Protein AF-A0A679HYJ2-F1 (afdb_monomer_lite)

Secondary structure (DSSP, 8-state):
---HHHHHHHHTTSSPPPSSS-THHHHHHHHHHHHHHTT-EETTTTEEPTT-EEEPS--SSEEEEEE-S-EEPPSB-TTSPBPPSSB--EE-TT--EEEEHHHHHHHHHHHHT-TTS-HHHHHHHHHHHHH---TTSEEEEPTTS--EEEEEE-TTS-EEEEEEEPTT-EEEEE---TT--

Radius of gyration: 17.76 Å; chains: 1; bounding box: 41×45×59 Å

pLDDT: mean 83.52, std 12.19, range [38.84, 96.94]

Sequence (181 aa):
MQNNVVNTLIDVGLLDFPADQTEQESLAEAYRDVLDAQGLLRSPDNAIELGRCVVLPSSAEELSLLLVTPSPVDEYDEELRRKTSPVMFERRPNGDICLPQRWLLTQIEHLADNPLAPEEVQACARMVSLTAVIPGGGIIVPHTTDTIALSLSNDDGTETVLEALPGGLTFTLEFLGKDAD

Foldseek 3Di:
DPPQQLVVCVVLPQDDDDPDPVPPVVSVVSVLVQCVLQVQADPPPRDGDALAWHWGDADLFKTKTFHAHWHWDDLADPVRDGDDAVAEFDADPQQWGFDAAVSVLVNLVSQLPGPSHPPSSNVSSVVCNVDDDDPPGGDTHDNPQDWDWDWDQDPVRDIGITITRHTNDMDMDGHDPPPPD

Structure (mmCIF, N/CA/C/O backbone):
data_AF-A0A679HYJ2-F1
#
_entry.id   AF-A0A679HYJ2-F1
#
loop_
_atom_site.group_PDB
_atom_site.id
_atom_site.type_symbol
_atom_site.label_atom_id
_atom_site.label_alt_id
_atom_site.label_comp_id
_atom_site.label_asym_id
_atom_site.label_entity_id
_atom_site.label_seq_id
_atom_site.pdbx_PDB_ins_code
_atom_site.Cartn_x
_atom_site.Cartn_y
_atom_site.Cartn_z
_atom_site.occupancy
_atom_site.B_iso_or_equiv
_atom_site.auth_seq_id
_atom_site.auth_comp_id
_atom_site.auth_asym_id
_atom_site.auth_atom_id
_atom_site.pdbx_PDB_model_num
ATOM 1 N N . MET A 1 1 ? -5.719 -15.826 7.352 1.00 38.84 1 MET A N 1
ATOM 2 C CA . MET A 1 1 ? -5.555 -15.428 5.939 1.00 38.84 1 MET A CA 1
ATOM 3 C C . MET A 1 1 ? -4.404 -14.425 5.858 1.00 38.84 1 MET A C 1
ATOM 5 O O . MET A 1 1 ? -4.628 -13.243 5.677 1.00 38.84 1 MET A O 1
ATOM 9 N N . GLN A 1 2 ? -3.175 -14.888 6.123 1.00 41.09 2 GLN A N 1
ATOM 10 C CA . GLN A 1 2 ? -2.027 -14.031 6.478 1.00 41.09 2 GLN A CA 1
ATOM 11 C C . GLN A 1 2 ? -0.824 -14.227 5.531 1.00 41.09 2 GLN A C 1
ATOM 13 O O . GLN A 1 2 ? 0.281 -13.817 5.849 1.00 41.09 2 GLN A O 1
ATOM 18 N N . ASN A 1 3 ? -1.048 -14.841 4.361 1.00 52.09 3 ASN A N 1
ATOM 19 C CA . ASN A 1 3 ? 0.012 -15.320 3.464 1.00 52.09 3 ASN A CA 1
ATOM 20 C C . ASN A 1 3 ? 0.065 -14.628 2.090 1.00 52.09 3 ASN A C 1
ATOM 22 O O . ASN A 1 3 ? 0.766 -15.120 1.222 1.00 52.09 3 ASN A O 1
ATOM 26 N N . ASN A 1 4 ? -0.647 -13.522 1.839 1.00 75.62 4 ASN A N 1
ATOM 27 C CA . ASN A 1 4 ? -0.670 -12.973 0.474 1.00 75.62 4 ASN A CA 1
ATOM 28 C C . ASN A 1 4 ? 0.579 -12.138 0.122 1.00 75.62 4 ASN A C 1
ATOM 30 O O . ASN A 1 4 ? 1.107 -12.273 -0.974 1.00 75.62 4 ASN A O 1
ATOM 34 N N . VAL A 1 5 ? 1.111 -11.331 1.052 1.00 86.94 5 VAL A N 1
ATOM 35 C CA . VAL A 1 5 ? 2.274 -10.462 0.762 1.00 86.94 5 VAL A CA 1
ATOM 36 C C . VAL A 1 5 ? 3.528 -11.278 0.462 1.00 86.94 5 VAL A C 1
ATOM 38 O O . VAL A 1 5 ? 4.090 -11.160 -0.619 1.00 86.94 5 VAL A O 1
ATOM 41 N N . VAL A 1 6 ? 3.947 -12.128 1.405 1.00 87.81 6 VAL A N 1
ATOM 42 C CA . VAL A 1 6 ? 5.167 -12.938 1.267 1.00 87.81 6 VAL A CA 1
ATOM 43 C C . VAL A 1 6 ? 5.074 -13.857 0.050 1.00 87.81 6 VAL A C 1
ATOM 45 O O . VAL A 1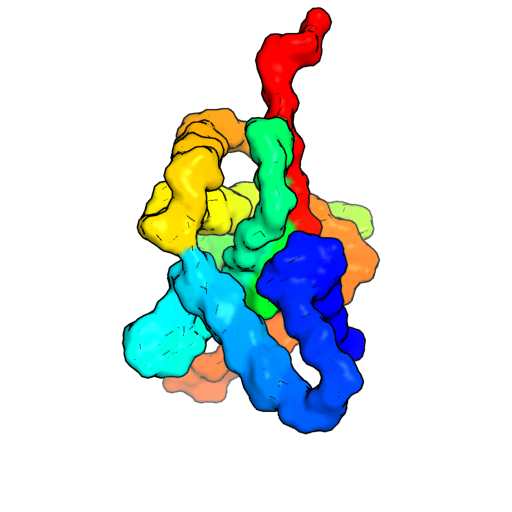 6 ? 6.016 -13.907 -0.730 1.00 87.81 6 VAL A O 1
ATOM 48 N N . ASN A 1 7 ? 3.934 -14.527 -0.155 1.00 86.94 7 ASN A N 1
ATOM 49 C CA . ASN A 1 7 ? 3.748 -15.382 -1.327 1.00 86.94 7 ASN A CA 1
ATOM 50 C C . ASN A 1 7 ? 3.846 -14.583 -2.628 1.00 86.94 7 ASN A C 1
ATOM 52 O O . ASN A 1 7 ? 4.564 -15.007 -3.520 1.00 86.94 7 ASN A O 1
ATOM 56 N N . THR A 1 8 ? 3.215 -13.406 -2.712 1.00 88.75 8 THR A N 1
ATOM 57 C CA . THR A 1 8 ? 3.325 -12.554 -3.906 1.00 88.75 8 THR A CA 1
ATOM 58 C C . THR A 1 8 ? 4.778 -12.166 -4.167 1.00 88.75 8 THR A C 1
ATOM 60 O O . THR A 1 8 ? 5.232 -12.240 -5.302 1.00 88.75 8 THR A O 1
ATOM 63 N N . LEU A 1 9 ? 5.530 -11.794 -3.126 1.00 90.06 9 LEU A N 1
ATOM 64 C CA . LEU A 1 9 ? 6.947 -11.453 -3.255 1.00 90.06 9 LEU A CA 1
ATOM 65 C C . LEU A 1 9 ? 7.799 -12.633 -3.736 1.00 90.06 9 LEU A C 1
ATOM 67 O O . LEU A 1 9 ? 8.711 -12.424 -4.531 1.00 90.06 9 LEU A O 1
ATOM 71 N N . ILE A 1 10 ? 7.496 -13.853 -3.289 1.00 89.06 10 ILE A N 1
ATOM 72 C CA . ILE A 1 10 ? 8.151 -15.071 -3.783 1.00 89.06 10 ILE A CA 1
ATOM 73 C C . ILE A 1 10 ? 7.783 -15.320 -5.246 1.00 89.06 10 ILE A C 1
ATOM 75 O O . ILE A 1 10 ? 8.661 -15.546 -6.074 1.00 89.06 10 ILE A O 1
ATOM 79 N N . ASP A 1 11 ? 6.497 -15.228 -5.582 1.00 87.94 11 ASP A N 1
ATOM 80 C CA . ASP A 1 11 ? 5.981 -15.492 -6.927 1.00 87.94 11 ASP A CA 1
ATOM 81 C C . ASP A 1 11 ? 6.586 -14.543 -7.972 1.00 87.94 11 ASP A C 1
ATOM 83 O O . ASP A 1 11 ? 6.824 -14.946 -9.112 1.00 87.94 11 ASP A O 1
ATOM 87 N N . VAL A 1 12 ? 6.879 -13.296 -7.585 1.00 87.81 12 VAL A N 1
ATOM 88 C CA . VAL A 1 12 ? 7.548 -12.316 -8.454 1.00 87.81 12 VAL A CA 1
ATOM 89 C C . VAL A 1 12 ? 9.080 -12.337 -8.357 1.00 87.81 12 VAL A C 1
ATOM 91 O O . VAL A 1 12 ? 9.738 -11.515 -8.991 1.00 87.81 12 VAL A O 1
ATOM 94 N N . GLY A 1 13 ? 9.663 -13.249 -7.572 1.00 85.62 13 GLY A N 1
ATOM 95 C CA . GLY A 1 13 ? 11.114 -13.407 -7.427 1.00 85.62 13 GLY A CA 1
ATOM 96 C C . GLY A 1 13 ? 11.813 -12.299 -6.631 1.00 85.62 13 GLY A C 1
ATOM 97 O O . GLY A 1 13 ? 13.015 -12.105 -6.785 1.00 85.62 13 GLY A O 1
ATOM 98 N N . LEU A 1 14 ? 11.075 -11.553 -5.801 1.00 85.56 14 LEU A N 1
ATOM 99 C CA . LEU A 1 14 ? 11.644 -10.590 -4.849 1.00 85.56 14 LEU A CA 1
ATOM 100 C C . LEU A 1 14 ? 12.063 -11.248 -3.527 1.00 85.56 14 LEU A C 1
ATOM 102 O O . LEU A 1 14 ? 12.861 -10.673 -2.792 1.00 85.56 14 LEU A O 1
ATOM 106 N N . LEU A 1 15 ? 11.536 -12.435 -3.220 1.00 87.19 15 LEU A N 1
ATOM 107 C CA . LEU A 1 15 ? 11.969 -13.270 -2.102 1.00 87.19 15 LEU A CA 1
ATOM 108 C C . LEU A 1 15 ? 12.289 -14.680 -2.594 1.00 87.19 15 LEU A C 1
ATOM 110 O O . LEU A 1 15 ? 11.499 -15.279 -3.317 1.00 87.19 15 LEU A O 1
ATOM 114 N N . ASP A 1 16 ? 13.396 -15.239 -2.119 1.00 77.62 16 ASP A N 1
ATOM 115 C CA . ASP A 1 16 ? 13.723 -16.650 -2.308 1.00 77.62 16 ASP A CA 1
ATOM 116 C C . ASP A 1 16 ? 13.374 -17.440 -1.042 1.00 77.62 16 ASP A C 1
ATOM 118 O O . ASP A 1 16 ? 13.664 -17.007 0.076 1.00 77.62 16 ASP A O 1
ATOM 122 N N . PHE A 1 17 ? 12.772 -18.622 -1.205 1.00 67.75 17 PHE A N 1
ATOM 123 C CA . PHE A 1 17 ? 12.613 -19.577 -0.106 1.00 67.75 17 PHE A CA 1
ATOM 124 C C . PHE A 1 17 ? 13.861 -20.465 -0.040 1.00 67.75 17 PHE A C 1
ATOM 126 O O . PHE A 1 17 ? 14.138 -21.177 -1.015 1.00 67.75 17 PHE A O 1
ATOM 133 N N . PRO A 1 18 ? 14.615 -20.487 1.073 1.00 56.62 18 PRO A N 1
ATOM 134 C CA . PRO A 1 18 ? 15.566 -21.564 1.295 1.00 56.62 18 PRO A CA 1
ATOM 135 C C . PRO A 1 18 ? 14.790 -22.893 1.463 1.00 56.62 18 PRO A C 1
ATOM 137 O O . PRO A 1 18 ? 13.563 -22.912 1.550 1.00 56.62 18 PRO A O 1
ATOM 140 N N . ALA A 1 19 ? 15.481 -24.033 1.409 1.00 55.56 19 ALA A N 1
ATOM 141 C CA . ALA A 1 19 ? 14.850 -25.360 1.451 1.00 55.56 19 ALA A CA 1
ATOM 142 C C . ALA A 1 19 ? 14.864 -26.040 2.844 1.00 55.56 19 ALA A C 1
ATOM 144 O O . ALA A 1 19 ? 14.351 -27.152 2.973 1.00 55.56 19 ALA A O 1
ATOM 145 N N . ASP A 1 20 ? 15.446 -25.411 3.869 1.00 55.69 20 ASP A N 1
ATOM 146 C CA . ASP A 1 20 ? 15.657 -25.944 5.220 1.00 55.69 20 ASP A CA 1
ATOM 147 C C . ASP A 1 20 ? 14.983 -25.095 6.324 1.00 55.69 20 ASP A C 1
ATOM 149 O O . ASP A 1 20 ? 15.462 -24.035 6.720 1.00 55.69 20 ASP A O 1
ATOM 153 N N . GLN A 1 21 ? 13.919 -25.657 6.914 1.00 51.78 21 GLN A N 1
ATOM 154 C CA . GLN A 1 21 ? 12.901 -25.087 7.826 1.00 51.78 21 GLN A CA 1
ATOM 155 C C . GLN A 1 21 ? 13.360 -24.458 9.174 1.00 51.78 21 GLN A C 1
ATOM 157 O O . GLN A 1 21 ? 12.572 -24.342 10.112 1.00 51.78 21 GLN A O 1
ATOM 162 N N . THR A 1 22 ? 14.592 -23.969 9.289 1.00 55.12 22 THR A N 1
ATOM 163 C CA . THR A 1 22 ? 15.047 -22.995 10.314 1.00 55.12 22 THR A CA 1
ATOM 164 C C . THR A 1 22 ? 14.717 -21.532 9.928 1.00 55.12 22 THR A C 1
ATOM 166 O O . THR A 1 22 ? 15.249 -20.580 10.487 1.00 55.12 22 THR A O 1
ATOM 169 N N . GLU A 1 23 ? 13.804 -21.362 8.968 1.00 61.91 23 GLU A N 1
ATOM 170 C CA . GLU A 1 23 ? 13.670 -20.251 8.014 1.00 61.91 23 GLU A CA 1
ATOM 171 C C . GLU A 1 23 ? 12.849 -19.031 8.426 1.00 61.91 23 GLU A C 1
ATOM 173 O O . GLU A 1 23 ? 12.881 -18.042 7.705 1.00 61.91 23 GLU A O 1
ATOM 178 N N . GLN A 1 24 ? 12.104 -19.039 9.535 1.00 61.00 24 GLN A N 1
ATOM 179 C CA . GLN A 1 24 ? 11.234 -17.891 9.848 1.00 61.00 24 GLN A CA 1
ATOM 180 C C . GLN A 1 24 ? 12.020 -16.603 10.130 1.00 61.00 24 GLN A C 1
ATOM 182 O O . GLN A 1 24 ? 11.606 -15.536 9.681 1.00 61.00 24 GLN A O 1
ATOM 187 N N . GLU A 1 25 ? 13.159 -16.696 10.823 1.00 64.12 25 GLU A N 1
ATOM 188 C CA . GLU A 1 25 ? 14.050 -15.545 11.031 1.00 64.12 25 GLU A CA 1
ATOM 189 C C . GLU A 1 25 ? 14.719 -15.121 9.715 1.00 64.12 25 GLU A C 1
ATOM 191 O O . GLU A 1 25 ? 14.749 -13.933 9.409 1.00 64.12 25 GLU A O 1
ATOM 196 N N . SER A 1 26 ? 15.139 -16.082 8.883 1.00 74.94 26 SER A N 1
ATOM 197 C CA . SER A 1 26 ? 15.730 -15.813 7.563 1.00 74.94 26 SER A CA 1
ATOM 198 C C . SER A 1 26 ? 14.739 -15.169 6.588 1.00 74.94 26 SER A C 1
ATOM 200 O O . SER A 1 26 ? 15.129 -14.326 5.787 1.00 74.94 26 SER A O 1
ATOM 202 N N . LEU A 1 27 ? 13.461 -15.545 6.646 1.00 79.25 27 LEU A N 1
ATOM 203 C CA . LEU A 1 27 ? 12.402 -14.985 5.812 1.00 79.25 27 LEU A CA 1
ATOM 204 C C . LEU A 1 27 ? 12.001 -13.589 6.289 1.00 79.25 27 LEU A C 1
ATOM 206 O O . LEU A 1 27 ? 11.737 -12.716 5.469 1.00 79.25 27 LEU A O 1
ATOM 210 N N . ALA A 1 28 ? 11.957 -13.366 7.605 1.00 82.69 28 ALA A N 1
ATOM 211 C CA . ALA A 1 28 ? 11.716 -12.043 8.169 1.00 82.69 28 ALA A CA 1
ATOM 212 C C . ALA A 1 28 ? 12.857 -11.072 7.834 1.00 82.69 28 ALA A C 1
ATOM 214 O O . ALA A 1 28 ? 12.590 -9.912 7.526 1.00 82.69 28 ALA A O 1
ATOM 215 N N . GLU A 1 29 ? 14.107 -11.544 7.856 1.00 85.94 29 GLU A N 1
ATOM 216 C CA . GLU A 1 29 ? 15.276 -10.774 7.427 1.00 85.94 29 GLU A CA 1
ATOM 217 C C . GLU A 1 29 ? 15.223 -10.475 5.925 1.00 85.94 29 GLU A C 1
ATOM 219 O O . GLU A 1 29 ? 15.260 -9.308 5.553 1.00 85.94 29 GLU A O 1
ATOM 224 N N . ALA A 1 30 ? 14.981 -11.479 5.076 1.00 86.75 30 ALA A N 1
ATOM 225 C CA . ALA A 1 30 ? 14.830 -11.273 3.634 1.00 86.75 30 ALA A CA 1
ATOM 226 C C . ALA A 1 30 ? 13.671 -10.316 3.296 1.00 86.75 30 ALA A C 1
ATOM 228 O O . ALA A 1 30 ? 13.805 -9.430 2.454 1.00 86.75 30 ALA A O 1
ATOM 229 N N . TYR A 1 31 ? 12.534 -10.438 3.988 1.00 88.81 31 TYR A N 1
ATOM 230 C CA . TYR A 1 31 ? 11.418 -9.502 3.850 1.00 88.81 31 TYR A CA 1
ATOM 231 C C . TYR A 1 31 ? 11.816 -8.085 4.265 1.00 88.81 31 TYR A C 1
ATOM 233 O O . TYR A 1 31 ? 11.494 -7.127 3.563 1.00 88.81 31 TYR A O 1
ATOM 241 N N . ARG A 1 32 ? 12.549 -7.935 5.374 1.00 89.38 32 ARG A N 1
ATOM 242 C CA . ARG A 1 32 ? 13.071 -6.636 5.805 1.00 89.38 32 ARG A CA 1
ATOM 243 C C . ARG A 1 32 ? 14.017 -6.047 4.762 1.00 89.38 32 ARG A C 1
ATOM 245 O O . ARG A 1 32 ? 13.904 -4.860 4.481 1.00 89.38 32 ARG A O 1
ATOM 252 N N . ASP A 1 33 ? 14.887 -6.856 4.174 1.00 89.56 33 ASP A N 1
ATOM 253 C CA . ASP A 1 33 ? 15.841 -6.413 3.157 1.00 89.56 33 ASP A CA 1
ATOM 254 C C . ASP A 1 33 ? 15.129 -5.930 1.886 1.00 89.56 33 ASP A C 1
ATOM 256 O O . ASP A 1 33 ? 15.516 -4.907 1.326 1.00 89.56 33 ASP A O 1
ATOM 260 N N . VAL A 1 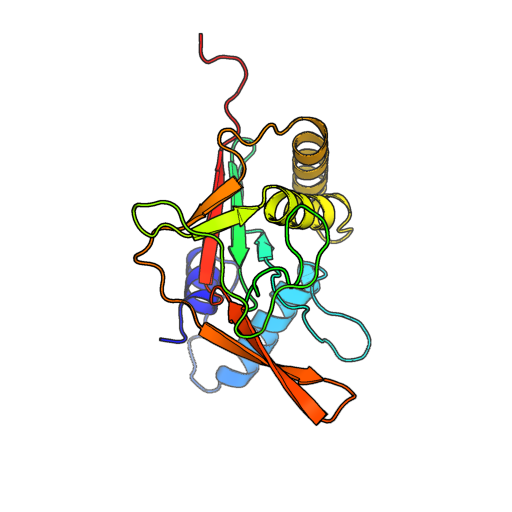34 ? 14.031 -6.579 1.474 1.00 90.69 34 VAL A N 1
ATOM 261 C CA . VAL A 1 34 ? 13.176 -6.083 0.377 1.00 90.69 34 VAL A CA 1
ATOM 262 C C . VAL A 1 34 ? 12.593 -4.707 0.708 1.00 90.69 34 VAL A C 1
ATOM 264 O O . VAL A 1 34 ? 12.589 -3.816 -0.141 1.00 90.69 34 VAL A O 1
ATOM 267 N N . LEU A 1 35 ? 12.104 -4.509 1.933 1.00 91.12 35 LEU A N 1
ATOM 268 C CA . LEU A 1 35 ? 11.538 -3.225 2.355 1.00 91.12 35 LEU A CA 1
ATOM 269 C C . LEU A 1 35 ? 12.601 -2.125 2.457 1.00 91.12 35 LEU A C 1
ATOM 271 O O . LEU A 1 35 ? 12.336 -0.986 2.068 1.00 91.12 35 LEU A O 1
ATOM 275 N N . ASP A 1 36 ? 13.789 -2.459 2.961 1.00 90.19 36 ASP A N 1
ATOM 276 C CA . ASP A 1 36 ? 14.921 -1.538 3.073 1.00 90.19 36 ASP A CA 1
ATOM 277 C C . ASP A 1 36 ? 15.437 -1.126 1.694 1.00 90.19 36 ASP A C 1
ATOM 279 O O . ASP A 1 36 ? 15.593 0.060 1.418 1.00 90.19 36 ASP A O 1
ATOM 283 N N . ALA A 1 37 ? 15.580 -2.088 0.777 1.00 88.31 37 ALA A N 1
ATOM 2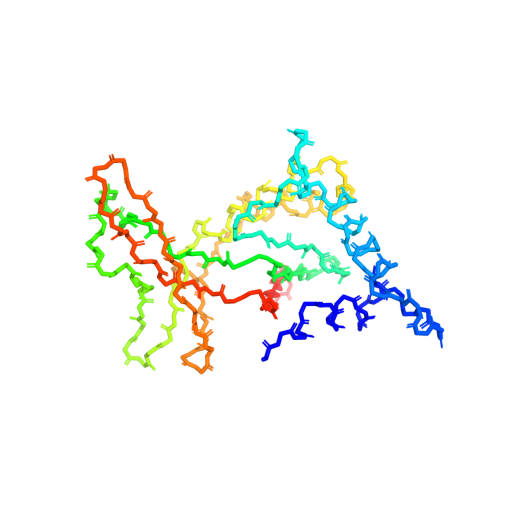84 C CA . ALA A 1 37 ? 15.964 -1.841 -0.611 1.00 88.31 37 ALA A CA 1
ATOM 285 C C . ALA A 1 37 ? 14.970 -0.937 -1.356 1.00 88.31 37 ALA A C 1
ATOM 287 O O . ALA A 1 37 ? 15.331 -0.314 -2.349 1.00 88.31 37 ALA A O 1
ATOM 288 N N . GLN A 1 38 ? 13.729 -0.837 -0.875 1.00 87.69 38 GLN A N 1
ATOM 289 C CA . GLN A 1 38 ? 12.721 0.083 -1.397 1.00 87.69 38 GLN A CA 1
ATOM 290 C C . GLN A 1 38 ? 12.510 1.319 -0.515 1.00 87.69 38 GLN A C 1
ATOM 292 O O . GLN A 1 38 ? 11.567 2.074 -0.740 1.00 87.69 38 GLN A O 1
ATOM 297 N N . GLY A 1 39 ? 13.375 1.569 0.468 1.00 87.56 39 GLY A N 1
ATOM 298 C CA . GLY A 1 39 ? 13.345 2.782 1.287 1.00 87.56 39 GLY A CA 1
ATOM 299 C C . GLY A 1 39 ? 12.101 2.915 2.164 1.00 87.56 39 GLY A C 1
ATOM 300 O O . GLY A 1 39 ? 11.720 4.026 2.526 1.00 87.56 39 GLY A O 1
ATOM 301 N N . LEU A 1 40 ? 11.440 1.800 2.489 1.00 89.31 40 LEU A N 1
ATOM 302 C CA . LEU A 1 40 ? 10.197 1.800 3.265 1.00 89.31 40 LEU A CA 1
ATOM 303 C C . LEU A 1 40 ? 10.426 1.758 4.780 1.00 89.31 40 LEU A C 1
ATOM 305 O O . LEU A 1 40 ? 9.482 1.968 5.545 1.00 89.31 40 LEU A O 1
ATOM 309 N N . LEU A 1 41 ? 11.657 1.489 5.219 1.00 89.44 41 LEU A N 1
ATOM 310 C CA . LEU A 1 41 ? 12.020 1.451 6.631 1.00 89.44 41 LEU A CA 1
ATOM 311 C C . LEU A 1 41 ? 12.436 2.837 7.123 1.00 89.44 41 LEU A C 1
ATOM 313 O O . LEU A 1 41 ? 13.335 3.479 6.578 1.00 89.44 41 LEU A O 1
ATOM 317 N N . ARG A 1 42 ? 11.798 3.300 8.198 1.00 84.00 42 ARG A N 1
ATOM 318 C CA . ARG A 1 42 ? 12.196 4.521 8.899 1.00 84.00 42 ARG A CA 1
ATOM 319 C C . ARG A 1 42 ? 13.357 4.231 9.845 1.00 84.00 42 ARG A C 1
ATOM 321 O O . ARG A 1 42 ? 13.335 3.274 10.609 1.00 84.00 42 ARG A O 1
ATOM 328 N N . SER A 1 43 ? 14.361 5.100 9.828 1.00 76.19 43 SER A N 1
ATOM 329 C CA . SER A 1 43 ? 15.444 5.086 10.815 1.00 76.19 43 SER A CA 1
ATOM 330 C C . SER A 1 43 ? 15.035 5.896 12.056 1.00 76.19 43 SER A C 1
ATOM 332 O O . SER A 1 43 ? 14.437 6.964 11.891 1.00 76.19 43 SER A O 1
ATOM 334 N N . PRO A 1 44 ? 15.364 5.460 13.291 1.00 82.88 44 PRO A N 1
ATOM 335 C CA . PRO A 1 44 ? 16.235 4.330 13.648 1.00 82.88 44 PRO A CA 1
ATOM 336 C C . PRO A 1 44 ? 15.511 3.029 14.043 1.00 82.88 44 PRO A 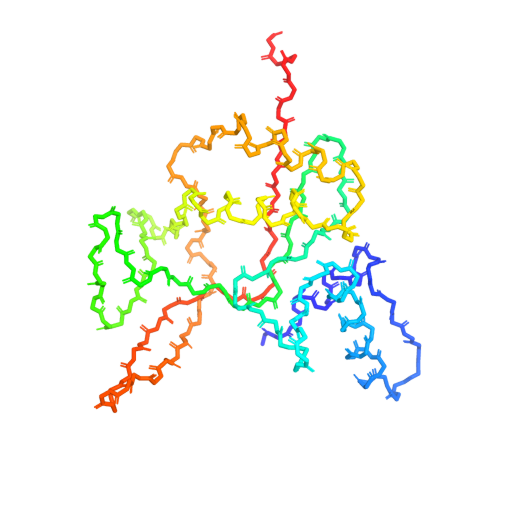C 1
ATOM 338 O O . PRO A 1 44 ? 16.175 2.049 14.371 1.00 82.88 44 PRO A O 1
ATOM 341 N N . ASP A 1 45 ? 14.182 3.013 14.087 1.00 85.44 45 ASP A N 1
ATOM 342 C CA . ASP A 1 45 ? 13.382 1.908 14.632 1.00 85.44 45 ASP A CA 1
ATOM 343 C C . ASP A 1 45 ? 12.996 0.838 13.598 1.00 85.44 45 ASP A C 1
ATOM 345 O O . ASP A 1 45 ? 12.384 -0.167 13.960 1.00 85.44 45 ASP A O 1
ATOM 349 N N . ASN A 1 46 ? 13.380 1.021 12.331 1.00 83.50 46 ASN A N 1
ATOM 350 C CA . ASN A 1 46 ? 12.986 0.189 11.193 1.00 83.50 46 ASN A CA 1
ATOM 351 C C . ASN A 1 46 ? 11.459 0.049 11.073 1.00 83.50 46 ASN A C 1
ATOM 353 O O . ASN A 1 46 ? 10.954 -0.974 10.607 1.00 83.50 46 ASN A O 1
ATOM 357 N N . ALA A 1 47 ? 10.710 1.065 11.511 1.00 87.12 47 ALA A N 1
ATOM 358 C CA . ALA A 1 47 ? 9.262 1.066 11.397 1.00 87.12 47 ALA A CA 1
ATOM 359 C C . ALA A 1 47 ? 8.835 1.294 9.942 1.00 87.12 47 ALA A C 1
ATOM 361 O O . ALA A 1 47 ? 9.407 2.123 9.232 1.00 87.12 47 ALA A O 1
ATOM 362 N N . ILE A 1 48 ? 7.785 0.592 9.518 1.00 87.75 48 ILE A N 1
ATOM 363 C CA . ILE A 1 48 ? 7.142 0.798 8.218 1.00 87.75 48 ILE A CA 1
ATOM 364 C C . ILE A 1 48 ? 5.869 1.597 8.460 1.00 87.75 48 ILE A C 1
ATOM 366 O O . ILE A 1 48 ? 5.080 1.278 9.351 1.00 87.75 48 ILE A O 1
ATOM 370 N N . GLU A 1 49 ? 5.649 2.633 7.661 1.00 89.00 49 GLU A N 1
ATOM 371 C CA . GLU A 1 49 ? 4.404 3.389 7.730 1.00 89.00 49 GLU A CA 1
ATOM 372 C C . GLU A 1 49 ? 3.218 2.566 7.198 1.00 89.00 49 GLU A C 1
ATOM 374 O O . GLU A 1 49 ? 3.362 1.708 6.322 1.00 89.00 49 GLU A O 1
ATOM 379 N N . LEU A 1 50 ? 2.019 2.835 7.716 1.00 90.56 50 LEU A N 1
ATOM 380 C CA . LEU A 1 50 ? 0.786 2.276 7.169 1.00 90.56 50 LEU A CA 1
ATOM 381 C C . LEU A 1 50 ? 0.548 2.742 5.721 1.00 90.56 50 LEU A C 1
ATOM 383 O O . LEU A 1 50 ? 1.030 3.792 5.288 1.00 90.56 50 LEU A O 1
ATOM 387 N N . GLY A 1 51 ? -0.206 1.942 4.969 1.00 90.50 51 GLY A N 1
ATOM 388 C CA . GLY A 1 51 ? -0.588 2.234 3.590 1.00 90.50 51 GLY A CA 1
ATOM 389 C C . GLY A 1 51 ? 0.580 2.295 2.610 1.00 90.50 51 GLY A C 1
ATOM 390 O O . GLY A 1 51 ? 0.531 3.090 1.673 1.00 90.50 51 GLY A O 1
ATOM 391 N N . ARG A 1 52 ? 1.649 1.524 2.841 1.00 90.50 52 ARG A N 1
ATOM 392 C CA . ARG A 1 52 ? 2.837 1.513 1.980 1.00 90.50 52 ARG A CA 1
ATOM 393 C C . ARG A 1 52 ? 2.845 0.335 1.030 1.00 90.50 52 ARG A C 1
ATOM 395 O O . ARG A 1 52 ? 2.501 -0.784 1.414 1.00 90.50 52 ARG A O 1
ATOM 402 N N . CYS A 1 53 ? 3.268 0.612 -0.199 1.00 91.81 53 CYS A N 1
ATOM 403 C CA . CYS A 1 53 ? 3.433 -0.385 -1.240 1.00 91.81 53 CYS A CA 1
ATOM 404 C C . CYS A 1 53 ? 4.908 -0.617 -1.562 1.00 91.81 53 CYS A C 1
ATOM 406 O O . CYS A 1 53 ? 5.706 0.317 -1.534 1.00 91.81 53 CYS A O 1
ATOM 408 N N . VAL A 1 54 ? 5.235 -1.851 -1.930 1.00 91.50 54 VAL A N 1
ATOM 409 C CA . VAL A 1 54 ? 6.458 -2.178 -2.667 1.00 91.50 54 VAL A CA 1
ATOM 410 C C . VAL A 1 54 ? 6.158 -2.187 -4.161 1.00 91.50 54 VAL A C 1
ATOM 412 O O . VAL A 1 54 ? 5.077 -2.597 -4.588 1.00 91.50 54 VAL A O 1
ATOM 415 N N . VAL A 1 55 ? 7.120 -1.749 -4.960 1.00 90.25 55 VAL A N 1
ATOM 416 C CA . VAL A 1 55 ? 7.121 -1.911 -6.411 1.00 90.25 55 VAL A CA 1
ATOM 417 C C . VAL A 1 55 ? 7.425 -3.363 -6.729 1.00 90.25 55 VAL A C 1
ATOM 419 O O . VAL A 1 55 ? 8.417 -3.920 -6.250 1.00 90.25 55 VAL A O 1
ATOM 422 N N . LEU A 1 56 ? 6.557 -3.971 -7.526 1.00 90.38 56 LEU A N 1
ATOM 423 C CA . LEU A 1 56 ? 6.791 -5.279 -8.121 1.00 90.38 56 LEU A CA 1
ATOM 424 C C . LEU A 1 56 ? 7.578 -5.114 -9.429 1.00 90.38 56 LEU A C 1
ATOM 426 O O . LEU A 1 56 ? 7.559 -4.024 -10.004 1.00 90.38 56 LEU A O 1
ATOM 430 N N . PRO A 1 57 ? 8.246 -6.169 -9.932 1.00 85.50 57 PRO A N 1
ATOM 431 C CA . PRO A 1 57 ? 8.858 -6.140 -11.255 1.00 85.50 57 PRO A CA 1
ATOM 432 C C . PRO A 1 57 ? 7.880 -5.592 -12.298 1.00 85.50 57 PRO A C 1
ATOM 434 O O . PRO A 1 57 ? 6.777 -6.111 -12.463 1.00 85.50 57 PRO A O 1
ATOM 437 N N . SER A 1 58 ? 8.279 -4.506 -12.954 1.00 76.44 58 SER A N 1
ATOM 438 C CA . SER A 1 58 ? 7.418 -3.688 -13.805 1.00 76.44 58 SER A CA 1
ATOM 439 C C . SER A 1 58 ? 7.997 -3.577 -15.218 1.00 76.44 58 SER A C 1
ATOM 441 O O . SER A 1 58 ? 9.164 -3.900 -15.453 1.00 76.44 58 SER A O 1
ATOM 443 N N . SER A 1 59 ? 7.187 -3.127 -16.176 1.00 72.81 59 SER A N 1
ATOM 444 C CA . SER A 1 59 ? 7.621 -2.892 -17.559 1.00 72.81 59 SER A CA 1
ATOM 445 C C . SER A 1 59 ? 7.546 -1.401 -17.901 1.00 72.81 59 SER A C 1
ATOM 447 O O . SER A 1 59 ? 7.125 -0.586 -17.085 1.00 72.81 59 SER A O 1
ATOM 449 N N . ALA A 1 60 ? 7.955 -1.015 -19.111 1.00 68.50 60 ALA A N 1
ATOM 450 C CA . ALA A 1 60 ? 7.811 0.373 -19.559 1.00 68.50 60 ALA A CA 1
ATOM 451 C C . ALA A 1 60 ? 6.337 0.814 -19.686 1.00 68.50 60 ALA A C 1
ATOM 453 O O . ALA A 1 60 ? 6.049 2.008 -19.643 1.00 68.50 60 ALA A O 1
ATOM 454 N N . GLU A 1 61 ? 5.418 -0.141 -19.845 1.00 76.12 61 GLU A N 1
ATOM 455 C CA . GLU A 1 61 ? 3.991 0.093 -20.097 1.00 76.12 61 GLU A CA 1
ATOM 456 C C . GLU A 1 61 ? 3.125 -0.176 -18.862 1.00 76.12 61 GLU A C 1
ATOM 458 O O . GLU A 1 61 ? 1.934 0.121 -18.868 1.00 76.12 61 GLU A O 1
ATOM 463 N N . GLU A 1 62 ? 3.709 -0.705 -17.787 1.00 82.38 62 GLU A N 1
ATOM 464 C CA . GLU A 1 62 ? 2.966 -1.119 -16.604 1.00 82.38 62 GLU A CA 1
ATOM 465 C C . GLU A 1 62 ? 3.765 -0.863 -15.327 1.00 82.38 62 GLU A C 1
ATOM 467 O O . GLU A 1 62 ? 4.926 -1.261 -15.239 1.00 82.38 62 GLU A O 1
ATOM 472 N N . LEU A 1 63 ? 3.123 -0.274 -14.315 1.00 83.69 63 LEU A N 1
ATOM 473 C CA . LEU A 1 63 ? 3.640 -0.179 -12.950 1.00 83.69 63 LEU A CA 1
ATOM 474 C C . LEU A 1 63 ? 2.739 -0.964 -11.993 1.00 83.69 63 LEU A C 1
ATOM 476 O O . LEU A 1 63 ? 1.577 -0.609 -11.797 1.00 83.69 63 LEU A O 1
ATOM 480 N N . SER A 1 64 ? 3.296 -1.992 -11.356 1.00 88.19 64 SER A N 1
ATOM 481 C CA . SER A 1 64 ? 2.586 -2.834 -10.391 1.00 88.19 64 SER A CA 1
ATOM 482 C C . SER A 1 64 ? 3.078 -2.584 -8.962 1.00 88.19 64 SER A C 1
ATOM 484 O O . SER A 1 64 ? 4.279 -2.572 -8.688 1.00 88.19 64 SER A O 1
ATOM 486 N N . LEU A 1 65 ? 2.135 -2.375 -8.042 1.00 90.69 65 LEU A N 1
ATOM 487 C CA . LEU A 1 65 ? 2.359 -2.021 -6.640 1.00 90.69 65 LEU A CA 1
ATOM 488 C C . LEU A 1 65 ? 1.694 -3.050 -5.728 1.00 90.69 65 LEU A C 1
ATOM 490 O O . LEU A 1 65 ? 0.503 -3.307 -5.867 1.00 90.69 65 LEU A O 1
ATOM 494 N N . LEU A 1 66 ? 2.421 -3.593 -4.756 1.00 93.50 66 LEU A N 1
ATOM 495 C CA . LEU A 1 66 ? 1.882 -4.493 -3.735 1.00 93.50 66 LEU A CA 1
ATOM 496 C C . LEU A 1 66 ? 1.788 -3.772 -2.395 1.00 93.50 66 LEU A C 1
ATOM 498 O O . LEU A 1 66 ? 2.803 -3.366 -1.838 1.00 93.50 66 LEU A O 1
ATOM 502 N N . LEU A 1 67 ? 0.584 -3.662 -1.841 1.00 93.31 67 LEU A N 1
ATOM 503 C CA . LEU A 1 67 ? 0.352 -3.102 -0.513 1.00 93.31 67 LEU A CA 1
ATOM 504 C C . LEU A 1 67 ? 0.926 -4.035 0.563 1.00 93.31 67 LEU A C 1
ATOM 506 O O . LEU A 1 67 ? 0.443 -5.151 0.730 1.00 93.31 67 LEU A O 1
ATOM 510 N N . VAL A 1 68 ? 1.939 -3.594 1.309 1.00 92.56 68 VAL A N 1
ATOM 511 C CA . VAL A 1 68 ? 2.654 -4.431 2.295 1.00 92.56 68 VAL A CA 1
ATOM 512 C C . VAL A 1 68 ? 2.249 -4.158 3.740 1.00 92.56 68 VAL A C 1
ATOM 514 O O . VAL A 1 68 ? 2.358 -5.040 4.591 1.00 92.56 68 VAL A O 1
ATOM 517 N N . THR A 1 69 ? 1.717 -2.969 4.020 1.00 91.94 69 THR A N 1
ATOM 518 C CA . THR A 1 69 ? 1.111 -2.619 5.311 1.00 91.94 69 THR A CA 1
ATOM 519 C C . THR A 1 69 ? -0.366 -2.289 5.130 1.00 91.94 69 THR A C 1
ATOM 521 O O . THR A 1 69 ? -0.756 -1.832 4.056 1.00 91.94 69 THR A O 1
ATOM 524 N N . PRO A 1 70 ? -1.222 -2.498 6.148 1.00 93.25 70 PRO A N 1
ATOM 525 C CA . PRO A 1 70 ? -2.616 -2.094 6.050 1.00 93.25 70 PRO A CA 1
ATOM 526 C C . PRO A 1 70 ? -2.758 -0.627 5.645 1.00 93.25 70 PRO A C 1
ATOM 528 O O . PRO A 1 70 ? -2.075 0.229 6.206 1.00 93.25 70 PRO A O 1
ATOM 531 N N . SER A 1 71 ? -3.643 -0.335 4.693 1.00 94.06 71 SER A N 1
ATOM 532 C CA . SER A 1 71 ? -3.923 1.035 4.258 1.00 94.06 71 SER A CA 1
ATOM 533 C C . SER A 1 71 ? -5.205 1.532 4.916 1.00 94.06 71 SER A C 1
ATOM 535 O O . SER A 1 71 ? -6.279 1.146 4.449 1.00 94.06 71 SER A O 1
ATOM 537 N N . PRO A 1 72 ? -5.136 2.362 5.972 1.00 94.56 72 PRO A N 1
ATOM 538 C CA . PRO A 1 72 ? -6.326 2.935 6.580 1.00 94.56 72 PRO A CA 1
ATOM 539 C C . PRO A 1 72 ? -7.043 3.883 5.621 1.00 94.56 72 PRO A C 1
ATOM 541 O O . PRO A 1 72 ? -6.442 4.475 4.721 1.00 94.56 72 PRO A O 1
ATOM 544 N N . VAL A 1 73 ? -8.340 4.044 5.849 1.00 93.75 73 VAL A N 1
ATOM 545 C CA . VAL A 1 73 ? -9.116 5.144 5.293 1.00 93.75 73 VAL A CA 1
ATOM 546 C C . VAL A 1 73 ? -8.611 6.485 5.828 1.00 93.75 73 VAL A C 1
ATOM 548 O O . VAL A 1 73 ? -8.146 6.589 6.962 1.00 93.75 73 VAL A O 1
ATOM 551 N N . ASP A 1 74 ? -8.738 7.525 5.007 1.00 89.31 74 ASP A N 1
ATOM 552 C CA . ASP A 1 74 ? -8.476 8.902 5.414 1.00 89.31 74 ASP A CA 1
ATOM 553 C C . ASP A 1 74 ? -9.461 9.343 6.512 1.00 89.31 74 ASP A C 1
ATOM 555 O O . ASP A 1 74 ? -10.684 9.235 6.348 1.00 89.31 74 ASP A O 1
ATOM 559 N N . GLU A 1 75 ? -8.917 9.858 7.619 1.00 89.25 75 GLU A N 1
ATOM 560 C CA . GLU A 1 75 ? -9.676 10.427 8.739 1.00 89.25 75 GLU A CA 1
ATOM 561 C C . GLU A 1 75 ? -10.471 11.674 8.342 1.00 89.25 75 GLU A C 1
ATOM 563 O O . GLU A 1 75 ? -11.375 12.078 9.076 1.00 89.25 75 GLU A O 1
ATOM 568 N N . TYR A 1 76 ? -10.154 12.281 7.199 1.00 88.19 76 TYR A N 1
ATOM 569 C CA . TYR A 1 76 ? -10.800 13.485 6.705 1.00 88.19 76 TYR A CA 1
ATOM 570 C C . TYR A 1 76 ? -11.589 13.213 5.422 1.00 88.19 76 TYR A C 1
ATOM 572 O O . TYR A 1 76 ? -11.262 12.340 4.613 1.00 88.19 76 TYR A O 1
ATOM 580 N N . ASP A 1 77 ? -12.685 13.946 5.247 1.00 86.31 77 ASP A N 1
ATOM 581 C CA . ASP A 1 77 ? -13.445 13.957 3.998 1.00 86.31 77 ASP A CA 1
ATOM 582 C C . ASP A 1 77 ? -12.801 14.874 2.939 1.00 86.31 77 ASP A C 1
ATOM 584 O O . ASP A 1 77 ? -11.710 15.426 3.120 1.00 86.31 77 ASP A O 1
ATOM 588 N N . GLU A 1 78 ? -13.450 15.005 1.784 1.00 79.69 78 GLU A N 1
ATOM 589 C CA . GLU A 1 78 ? -12.985 15.875 0.697 1.00 79.69 78 GLU A CA 1
ATOM 590 C C . GLU A 1 78 ? -12.974 17.365 1.079 1.00 79.69 78 GLU A C 1
ATOM 592 O O . GLU A 1 78 ? -12.180 18.134 0.538 1.00 79.69 78 GLU A O 1
ATOM 597 N N . GLU A 1 79 ? -13.799 17.769 2.049 1.00 86.00 79 GLU A N 1
ATOM 598 C CA . GLU A 1 79 ? -13.883 19.137 2.572 1.00 86.00 79 GLU A CA 1
ATOM 599 C C . GLU A 1 79 ? -12.931 19.366 3.765 1.00 86.00 79 GLU A C 1
ATOM 601 O O . GLU A 1 79 ? -13.028 20.389 4.450 1.00 86.00 79 GLU A O 1
ATOM 606 N N . LEU A 1 80 ? -11.998 18.432 4.006 1.00 85.12 80 LEU A N 1
ATOM 607 C CA . LEU A 1 80 ? -11.026 18.433 5.106 1.00 85.12 80 LEU A CA 1
ATOM 608 C C . LEU A 1 80 ? -11.671 18.443 6.499 1.00 85.12 80 LEU A C 1
ATOM 610 O O . LEU A 1 80 ? -11.073 18.905 7.476 1.00 85.12 80 LEU A O 1
ATOM 614 N N . ARG A 1 81 ? -12.895 17.927 6.622 1.00 89.44 81 ARG A N 1
ATOM 615 C CA . ARG A 1 81 ? -13.555 17.750 7.916 1.00 89.44 81 ARG A CA 1
ATOM 616 C C . ARG A 1 81 ? -13.243 16.373 8.462 1.00 89.44 81 ARG A C 1
ATOM 618 O O . ARG A 1 81 ? -13.272 15.379 7.741 1.00 89.44 81 ARG A O 1
ATOM 625 N N . ARG A 1 82 ? -12.968 16.316 9.764 1.00 89.19 82 ARG A N 1
ATOM 626 C CA . ARG A 1 82 ? -12.704 15.054 10.452 1.00 89.19 82 ARG A CA 1
ATOM 627 C C . ARG A 1 82 ? -13.969 14.196 10.466 1.00 89.19 82 ARG A C 1
ATOM 629 O O . ARG A 1 82 ? -15.024 14.653 10.910 1.00 89.19 82 ARG A O 1
ATOM 636 N N . LYS A 1 83 ? -13.851 12.956 10.004 1.00 91.06 83 LYS A N 1
ATOM 637 C CA . LYS A 1 83 ? -14.914 11.952 10.023 1.00 91.06 83 LYS A CA 1
ATOM 638 C C . LYS A 1 83 ? -15.126 11.429 11.444 1.00 91.06 83 LYS A C 1
ATOM 640 O O . LYS A 1 83 ? -14.210 11.375 12.262 1.00 91.06 83 LYS A O 1
ATOM 645 N N . THR A 1 84 ? -16.357 11.037 11.745 1.00 91.81 84 THR A N 1
ATOM 646 C CA . THR A 1 84 ? -16.715 10.426 13.030 1.00 91.81 84 THR A CA 1
ATOM 647 C C . THR A 1 84 ? -16.350 8.945 13.050 1.00 91.81 84 THR A C 1
ATOM 649 O O . THR A 1 84 ? -16.676 8.234 12.105 1.00 91.81 84 THR A O 1
ATOM 652 N N . SER A 1 85 ? -15.743 8.475 14.143 1.00 92.69 85 SER A N 1
ATOM 653 C CA . SER A 1 85 ? -15.510 7.044 14.396 1.00 92.69 85 SER A CA 1
ATOM 654 C C . SER A 1 85 ? -16.843 6.259 14.446 1.00 92.69 85 SER A C 1
ATOM 656 O O . SER A 1 85 ? -17.792 6.756 15.064 1.00 92.69 85 SER A O 1
ATOM 658 N N . PRO A 1 86 ? -16.943 5.046 13.859 1.00 94.44 86 PRO A N 1
ATOM 659 C CA . PRO A 1 86 ? -15.929 4.388 13.036 1.00 94.44 86 PRO A CA 1
ATOM 660 C C . PRO A 1 86 ? -15.795 5.060 11.665 1.00 94.44 86 PRO A C 1
ATOM 662 O O . PRO A 1 86 ? -16.789 5.340 10.993 1.00 94.44 86 PRO A O 1
ATOM 665 N N . VAL A 1 87 ? -14.555 5.292 11.241 1.00 96.12 87 VAL A N 1
ATOM 666 C CA . VAL A 1 87 ? -14.262 5.875 9.932 1.00 96.12 87 VAL A CA 1
ATOM 667 C C . VAL A 1 87 ? -14.206 4.753 8.906 1.00 96.12 87 VAL A C 1
ATOM 669 O O . VAL A 1 87 ? -13.457 3.793 9.071 1.00 96.12 87 VAL A O 1
ATOM 672 N N . MET A 1 88 ? -14.996 4.881 7.843 1.00 95.19 88 MET A N 1
ATOM 673 C CA . MET A 1 88 ? -15.160 3.858 6.809 1.00 95.19 88 MET A CA 1
ATOM 674 C C . MET A 1 88 ? -14.802 4.422 5.438 1.00 95.19 88 MET A C 1
ATOM 676 O O . MET A 1 88 ? -14.965 5.623 5.195 1.00 95.19 88 MET A O 1
ATOM 680 N N . PHE A 1 89 ? -14.363 3.553 4.527 1.00 93.81 89 PHE A N 1
ATOM 681 C CA . PHE A 1 89 ? -14.194 3.927 3.129 1.00 93.81 89 PHE A CA 1
ATOM 682 C C . PHE A 1 89 ? -15.517 4.368 2.513 1.00 93.81 89 PHE A C 1
ATOM 684 O O . PHE A 1 89 ? -16.582 3.791 2.770 1.00 93.81 89 PHE A O 1
ATOM 691 N N . GLU A 1 90 ? -15.421 5.351 1.626 1.00 91.31 90 GLU A N 1
ATOM 692 C CA . GLU A 1 90 ? -16.509 5.672 0.719 1.00 91.31 90 GLU A CA 1
ATOM 693 C C . GLU A 1 90 ? -16.757 4.498 -0.221 1.00 91.31 90 GLU A C 1
ATOM 695 O O . GLU A 1 90 ? -15.834 3.784 -0.621 1.00 91.31 90 GLU A O 1
ATOM 700 N N . ARG A 1 91 ? -18.029 4.276 -0.548 1.00 91.88 91 ARG A N 1
ATOM 701 C CA . ARG A 1 91 ? -18.457 3.150 -1.372 1.00 91.88 91 ARG A CA 1
ATOM 702 C C . ARG A 1 91 ? -19.412 3.602 -2.459 1.00 91.88 91 ARG A C 1
ATOM 704 O O . ARG A 1 91 ? -20.268 4.457 -2.232 1.00 91.88 91 ARG A O 1
ATOM 711 N N . ARG A 1 92 ? -19.305 2.982 -3.631 1.00 91.06 92 ARG A N 1
ATOM 712 C CA . ARG A 1 92 ? -20.300 3.095 -4.704 1.00 91.06 92 ARG A CA 1
ATOM 713 C C . ARG A 1 92 ? -21.606 2.386 -4.311 1.00 91.06 92 ARG A C 1
ATOM 715 O O . ARG A 1 92 ? -21.603 1.551 -3.407 1.00 91.06 92 ARG A O 1
ATOM 722 N N . PRO A 1 93 ? -22.730 2.639 -5.014 1.00 93.00 93 PRO A N 1
ATOM 723 C CA . PRO A 1 93 ? -24.004 1.967 -4.731 1.00 93.00 93 PRO A CA 1
ATOM 724 C C . PRO A 1 93 ? -23.960 0.433 -4.801 1.00 93.00 93 PRO A C 1
ATOM 726 O O . PRO A 1 93 ? -24.781 -0.229 -4.176 1.00 93.00 93 PRO A O 1
ATOM 729 N N . ASN A 1 94 ? -23.017 -0.137 -5.556 1.00 91.81 94 ASN A N 1
ATOM 730 C CA . ASN A 1 94 ? -22.789 -1.582 -5.640 1.00 91.81 94 ASN A CA 1
ATOM 731 C C . ASN A 1 94 ? -21.897 -2.134 -4.508 1.00 91.81 94 ASN A C 1
ATOM 733 O O . ASN A 1 94 ? -21.607 -3.324 -4.501 1.00 91.81 94 ASN A O 1
ATOM 737 N N . GLY A 1 95 ? -21.474 -1.288 -3.565 1.00 92.69 95 GLY A N 1
ATOM 738 C CA . GLY A 1 95 ? -20.634 -1.652 -2.428 1.00 92.69 95 GLY A CA 1
ATOM 739 C C . GLY A 1 95 ? -19.131 -1.549 -2.679 1.00 92.69 95 GLY A C 1
ATOM 740 O O . GLY A 1 95 ? -18.373 -1.733 -1.728 1.00 92.69 95 GLY A O 1
ATOM 741 N N . ASP A 1 96 ? -18.691 -1.259 -3.909 1.00 94.19 96 ASP A N 1
ATOM 742 C CA . ASP A 1 96 ? -17.262 -1.167 -4.217 1.00 94.19 96 ASP A CA 1
ATOM 743 C C . ASP A 1 96 ? -16.623 -0.004 -3.459 1.00 94.19 96 ASP A C 1
ATOM 745 O O . ASP A 1 96 ? -17.196 1.085 -3.385 1.00 94.19 96 ASP A O 1
ATOM 749 N N . ILE A 1 97 ? -15.431 -0.236 -2.919 1.00 93.12 97 ILE A N 1
ATOM 750 C CA 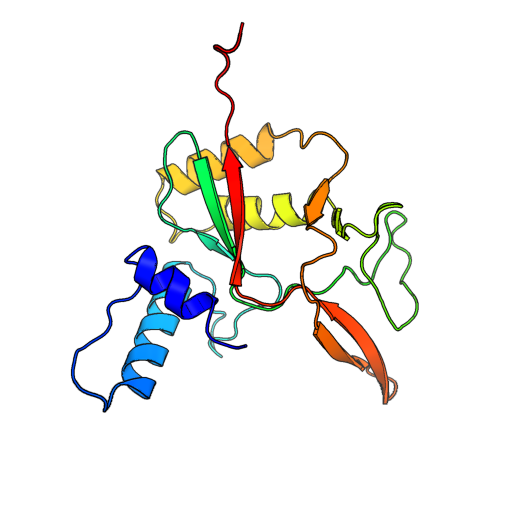. ILE A 1 97 ? -14.659 0.746 -2.162 1.00 93.12 97 ILE A CA 1
ATOM 751 C C . ILE A 1 97 ? -14.033 1.751 -3.133 1.00 93.12 97 ILE A C 1
ATOM 753 O O . ILE A 1 97 ? -13.376 1.375 -4.105 1.00 93.12 97 ILE A O 1
ATOM 757 N N . CYS A 1 98 ? -14.211 3.035 -2.837 1.00 90.50 98 CYS A N 1
ATOM 758 C CA . CYS A 1 98 ? -13.553 4.136 -3.526 1.00 90.50 98 CYS A CA 1
ATOM 759 C C . CYS A 1 98 ? -12.322 4.567 -2.730 1.00 90.50 98 CYS A C 1
ATOM 761 O O . CYS A 1 98 ? -12.447 5.137 -1.644 1.00 90.50 98 CYS A O 1
ATOM 763 N N . LEU A 1 99 ? -11.133 4.348 -3.286 1.00 88.94 99 LEU A N 1
ATOM 764 C CA . LEU A 1 99 ? -9.933 5.021 -2.803 1.00 88.94 99 LEU A CA 1
ATOM 765 C C . LEU A 1 99 ? -9.787 6.354 -3.538 1.00 88.94 99 LEU A C 1
ATOM 767 O O . LEU A 1 99 ? -9.869 6.377 -4.772 1.00 88.94 99 LEU A O 1
ATOM 771 N N . PRO A 1 100 ? -9.544 7.460 -2.822 1.00 83.62 100 PRO A N 1
ATOM 772 C CA . PRO A 1 100 ? -9.445 8.763 -3.454 1.00 83.62 100 PRO A CA 1
ATOM 773 C C . PRO A 1 100 ? -8.206 8.817 -4.352 1.00 83.62 100 PRO A C 1
ATOM 775 O O . PRO A 1 100 ? -7.175 8.224 -4.036 1.00 83.62 100 PRO A O 1
ATOM 778 N N . GLN A 1 101 ? -8.270 9.578 -5.447 1.00 82.50 101 GLN A N 1
ATOM 779 C CA . GLN A 1 101 ? -7.156 9.715 -6.396 1.00 82.50 101 GLN A CA 1
ATOM 780 C C . GLN A 1 101 ? -5.824 10.067 -5.709 1.00 82.50 101 GLN A C 1
ATOM 782 O O . GLN A 1 101 ? -4.772 9.538 -6.074 1.00 82.50 101 GLN A O 1
ATOM 787 N N . ARG A 1 102 ? -5.885 10.921 -4.676 1.00 80.69 102 ARG A N 1
ATOM 788 C CA . ARG A 1 102 ? -4.721 11.328 -3.876 1.00 80.69 102 ARG A CA 1
ATOM 789 C C . ARG A 1 102 ? -3.962 10.152 -3.274 1.00 80.69 102 ARG A C 1
ATOM 791 O O . ARG A 1 102 ? -2.749 10.226 -3.188 1.00 80.69 102 ARG A O 1
ATOM 798 N N . TRP A 1 103 ? -4.647 9.063 -2.919 1.00 86.38 103 TRP A N 1
ATOM 799 C CA . TRP A 1 103 ? -3.997 7.876 -2.368 1.00 86.38 103 TRP A CA 1
ATOM 800 C C . TRP A 1 103 ? -2.964 7.313 -3.346 1.00 86.38 103 TRP A C 1
ATOM 802 O O . TRP A 1 103 ? -1.818 7.079 -2.969 1.00 86.38 103 TRP A O 1
ATOM 812 N N . LEU A 1 104 ? -3.350 7.165 -4.616 1.00 85.38 104 LEU A N 1
ATOM 813 C CA . LEU A 1 104 ? -2.471 6.631 -5.651 1.00 85.38 104 LEU A CA 1
ATOM 814 C C . LEU A 1 104 ? -1.329 7.589 -5.969 1.00 85.38 104 LEU A C 1
ATOM 816 O O . LEU A 1 104 ? -0.182 7.167 -6.081 1.00 85.38 104 LEU A O 1
ATOM 820 N N . LEU A 1 105 ? -1.652 8.879 -6.087 1.00 84.56 105 LEU A N 1
ATOM 821 C CA . LEU A 1 105 ? -0.657 9.916 -6.337 1.00 84.56 105 LEU A CA 1
ATOM 822 C C . LEU A 1 105 ? 0.398 9.935 -5.231 1.00 84.56 105 LEU A C 1
ATOM 824 O O . LEU A 1 105 ? 1.576 9.959 -5.549 1.00 84.56 105 LEU A O 1
ATOM 828 N N . THR A 1 106 ? 0.006 9.789 -3.963 1.00 87.31 106 THR A N 1
ATOM 829 C CA . THR A 1 106 ? 0.954 9.665 -2.851 1.00 87.31 106 THR A CA 1
ATOM 830 C C . THR A 1 106 ? 1.865 8.444 -2.994 1.00 87.31 106 THR A C 1
ATOM 832 O O . THR A 1 106 ? 3.055 8.547 -2.714 1.00 87.31 106 THR A O 1
ATOM 835 N N . GLN A 1 107 ? 1.361 7.288 -3.446 1.00 88.69 107 GLN A N 1
ATOM 836 C CA . GLN A 1 107 ? 2.237 6.136 -3.705 1.00 88.69 107 GLN A CA 1
ATOM 837 C C . GLN A 1 107 ? 3.233 6.442 -4.832 1.00 88.69 107 GLN A C 1
ATOM 839 O O . GLN A 1 107 ? 4.421 6.177 -4.692 1.00 88.69 107 GLN A O 1
ATOM 844 N N . ILE A 1 108 ? 2.769 7.047 -5.926 1.00 87.56 108 ILE A N 1
ATOM 845 C CA . ILE A 1 108 ? 3.601 7.384 -7.089 1.00 87.56 108 ILE A CA 1
ATOM 846 C C . ILE A 1 108 ? 4.646 8.452 -6.739 1.00 87.56 108 ILE A C 1
ATOM 848 O O . ILE A 1 108 ? 5.800 8.327 -7.135 1.00 87.56 108 ILE A O 1
ATOM 852 N N . GLU A 1 109 ? 4.279 9.479 -5.977 1.00 87.62 109 GLU A N 1
ATOM 853 C CA . GLU A 1 109 ? 5.191 10.524 -5.500 1.00 87.62 109 GLU A CA 1
ATOM 854 C C . GLU A 1 109 ? 6.287 9.942 -4.606 1.00 87.62 109 GLU A C 1
ATOM 856 O O . GLU A 1 109 ? 7.462 10.250 -4.803 1.00 87.62 109 GLU A O 1
ATOM 861 N N . HIS A 1 110 ? 5.938 9.030 -3.690 1.00 86.69 110 HIS A N 1
ATOM 862 C CA . HIS A 1 110 ? 6.945 8.325 -2.899 1.00 86.69 110 HIS A CA 1
ATOM 863 C C . HIS A 1 110 ? 7.939 7.567 -3.782 1.00 86.69 110 HIS A C 1
ATOM 865 O O . HIS A 1 110 ? 9.128 7.593 -3.492 1.00 86.69 110 HIS A O 1
ATOM 871 N N . LEU A 1 111 ? 7.486 6.924 -4.862 1.00 84.81 111 LEU A N 1
ATOM 872 C CA . LEU A 1 111 ? 8.375 6.222 -5.794 1.00 84.81 111 LEU A CA 1
ATOM 873 C C . LEU A 1 111 ? 9.237 7.169 -6.619 1.00 84.81 111 LEU A C 1
ATOM 875 O O . LEU A 1 111 ? 10.416 6.898 -6.828 1.00 84.81 111 LEU A O 1
ATOM 879 N N . ALA A 1 112 ? 8.658 8.278 -7.069 1.00 86.56 112 ALA A N 1
ATOM 880 C CA . ALA A 1 112 ? 9.355 9.305 -7.824 1.00 86.56 112 ALA A CA 1
ATOM 881 C C . ALA A 1 112 ? 10.545 9.878 -7.043 1.00 86.56 112 ALA A C 1
ATOM 883 O O . ALA A 1 112 ? 11.596 10.132 -7.634 1.00 86.56 112 ALA A O 1
ATOM 884 N N . ASP A 1 113 ? 10.385 10.066 -5.732 1.00 86.62 113 ASP A N 1
ATOM 885 C CA . ASP A 1 113 ? 11.399 10.646 -4.850 1.00 86.62 113 ASP A CA 1
ATOM 886 C C . ASP A 1 113 ? 12.202 9.604 -4.051 1.00 86.62 113 ASP A C 1
ATOM 888 O O . ASP A 1 113 ? 13.030 9.978 -3.219 1.00 86.62 113 ASP A O 1
ATOM 892 N N . ASN A 1 114 ? 12.010 8.308 -4.315 1.00 84.06 114 ASN A N 1
ATOM 893 C CA . ASN A 1 114 ? 12.754 7.239 -3.657 1.00 84.06 114 ASN A CA 1
ATOM 894 C C . ASN A 1 114 ? 14.145 7.053 -4.292 1.00 84.06 114 ASN A C 1
ATOM 896 O O . ASN A 1 114 ? 14.233 6.516 -5.398 1.00 84.06 114 ASN A O 1
ATOM 900 N N . PRO A 1 115 ? 15.246 7.401 -3.596 1.00 84.56 115 PRO A N 1
ATOM 901 C CA . PRO A 1 115 ? 16.594 7.282 -4.149 1.00 84.56 115 PRO A CA 1
ATOM 902 C C . PRO A 1 115 ? 17.058 5.831 -4.335 1.00 84.56 115 PRO A C 1
ATOM 904 O O . PRO A 1 115 ? 18.064 5.609 -5.005 1.00 84.56 115 PRO A O 1
ATOM 907 N N . LEU A 1 116 ? 16.367 4.858 -3.732 1.00 86.62 116 LEU A N 1
ATOM 908 C CA . LEU A 1 116 ? 16.691 3.435 -3.843 1.00 86.62 116 LEU A CA 1
ATOM 909 C C . LEU A 1 116 ? 15.930 2.736 -4.980 1.00 86.62 116 LEU A C 1
ATOM 911 O O . LEU A 1 116 ? 16.302 1.635 -5.380 1.00 86.62 116 LEU A O 1
ATOM 915 N N . ALA A 1 117 ? 14.894 3.371 -5.539 1.00 81.31 117 ALA A N 1
ATOM 916 C CA . ALA A 1 117 ? 14.201 2.840 -6.707 1.00 81.31 117 ALA A CA 1
ATOM 917 C C . ALA A 1 117 ? 15.090 2.949 -7.966 1.00 81.31 117 ALA A C 1
ATOM 919 O O . ALA A 1 117 ? 15.848 3.915 -8.091 1.00 81.31 117 ALA A O 1
ATOM 920 N N . PRO A 1 118 ? 14.993 2.024 -8.940 1.00 82.69 118 PRO A N 1
ATOM 921 C CA . PRO A 1 118 ? 15.692 2.159 -10.220 1.00 82.69 118 PRO A CA 1
ATOM 922 C C . PRO A 1 118 ? 15.363 3.489 -10.918 1.00 82.69 118 PRO A C 1
ATOM 924 O O . PRO A 1 118 ? 14.213 3.929 -10.891 1.00 82.69 118 PRO A O 1
ATOM 927 N N . GLU A 1 119 ? 16.341 4.119 -11.580 1.00 84.81 119 GLU A N 1
ATOM 928 C CA . GLU A 1 119 ? 16.154 5.430 -12.235 1.00 84.81 119 GLU A CA 1
ATOM 929 C C . GLU A 1 119 ? 14.990 5.431 -13.238 1.00 84.81 119 GLU A C 1
ATOM 931 O O . GLU A 1 119 ? 14.247 6.404 -13.336 1.00 84.81 119 GLU A O 1
ATOM 936 N N . GLU A 1 120 ? 14.793 4.321 -13.947 1.00 80.94 120 GLU A N 1
ATOM 937 C CA . GLU A 1 120 ? 13.701 4.127 -14.905 1.00 80.94 120 GLU A CA 1
ATOM 938 C C . GLU A 1 120 ? 12.328 4.141 -14.215 1.00 80.94 120 GLU A C 1
ATOM 940 O O . GLU A 1 120 ? 11.390 4.768 -14.710 1.00 80.94 120 GLU A O 1
ATOM 945 N N . VAL A 1 121 ? 12.226 3.520 -13.034 1.00 80.06 121 VAL A N 1
ATOM 946 C CA . VAL A 1 121 ? 11.015 3.523 -12.199 1.00 80.06 121 VAL A CA 1
ATOM 947 C C . VAL A 1 121 ? 10.765 4.918 -11.637 1.00 80.06 121 VAL A C 1
ATOM 949 O O . VAL A 1 121 ? 9.637 5.401 -11.703 1.00 80.06 121 VAL A O 1
ATOM 952 N N . GLN A 1 122 ? 11.805 5.605 -11.154 1.00 85.69 122 GLN A N 1
ATOM 953 C CA . GLN A 1 122 ? 11.687 6.990 -10.689 1.00 85.69 122 GLN A CA 1
ATOM 954 C C . GLN A 1 122 ? 11.221 7.920 -11.818 1.00 85.69 122 GLN A C 1
ATOM 956 O O . GLN A 1 122 ? 10.317 8.733 -11.626 1.00 85.69 122 GLN A O 1
ATOM 961 N N . ALA A 1 123 ? 11.808 7.798 -13.012 1.00 83.00 123 ALA A N 1
ATOM 962 C CA . ALA A 1 123 ? 11.446 8.597 -14.178 1.00 83.00 123 ALA A CA 1
ATOM 963 C C . ALA A 1 123 ? 10.005 8.322 -14.629 1.00 83.00 123 ALA A C 1
ATOM 965 O O . ALA A 1 123 ? 9.257 9.266 -14.892 1.00 83.00 123 ALA A O 1
ATOM 966 N N . CYS A 1 124 ? 9.599 7.049 -14.662 1.00 80.94 124 CYS A N 1
ATOM 967 C CA . CYS A 1 124 ? 8.222 6.651 -14.931 1.00 80.94 124 CYS A CA 1
ATOM 968 C C . CYS A 1 124 ? 7.268 7.260 -13.892 1.00 80.94 124 CYS A C 1
ATOM 970 O O . CYS A 1 124 ? 6.357 7.998 -14.256 1.00 80.94 124 CYS A O 1
ATOM 972 N N . ALA A 1 125 ? 7.531 7.074 -12.597 1.00 84.06 125 ALA A N 1
ATOM 973 C CA . ALA A 1 125 ? 6.710 7.621 -11.522 1.00 84.06 125 ALA A CA 1
ATOM 974 C C . ALA A 1 125 ? 6.590 9.157 -11.588 1.00 84.06 125 ALA A C 1
ATOM 976 O O . ALA A 1 125 ? 5.489 9.690 -11.457 1.00 84.06 125 ALA A O 1
ATOM 977 N N . ARG A 1 126 ? 7.683 9.880 -11.886 1.00 85.12 126 ARG A N 1
ATOM 978 C CA . ARG A 1 126 ? 7.661 11.342 -12.113 1.00 85.12 126 ARG A CA 1
ATOM 979 C C . ARG A 1 126 ? 6.802 11.736 -13.313 1.00 85.12 126 ARG A C 1
ATOM 981 O O . ARG A 1 126 ? 6.082 12.728 -13.262 1.00 85.12 126 ARG A O 1
ATOM 988 N N . MET A 1 127 ? 6.876 10.985 -14.407 1.00 81.94 127 MET A N 1
ATOM 989 C CA . MET A 1 127 ? 6.033 11.237 -15.576 1.00 81.94 127 MET A CA 1
ATOM 990 C C . MET A 1 127 ? 4.554 11.035 -15.247 1.00 81.94 127 MET A C 1
ATOM 992 O O . MET A 1 127 ? 3.715 11.856 -15.624 1.00 81.94 127 MET A O 1
ATOM 996 N N . VAL A 1 128 ? 4.237 9.973 -14.510 1.00 79.81 128 VAL A N 1
ATOM 997 C CA . VAL A 1 128 ? 2.869 9.644 -14.111 1.00 79.81 128 VAL A CA 1
ATOM 998 C C . VAL A 1 128 ? 2.330 10.685 -13.134 1.00 79.81 128 VAL A C 1
ATOM 1000 O O . VAL A 1 128 ? 1.226 11.174 -13.347 1.00 79.81 128 VAL A O 1
ATOM 1003 N N . SER A 1 129 ? 3.102 11.120 -12.135 1.00 81.00 129 SER A N 1
ATOM 1004 C CA . SER A 1 129 ? 2.651 12.163 -11.200 1.00 81.00 129 SER A CA 1
ATOM 1005 C C . SER A 1 129 ? 2.332 13.495 -11.893 1.00 81.00 129 SER A C 1
ATOM 1007 O O . SER A 1 129 ? 1.426 14.207 -11.468 1.00 81.00 129 SER A O 1
ATOM 1009 N N . LEU A 1 130 ? 3.017 13.813 -12.997 1.00 77.31 130 LEU A N 1
ATOM 1010 C CA . LEU A 1 130 ? 2.782 15.032 -13.778 1.00 77.31 130 LEU A CA 1
ATOM 1011 C C . LEU A 1 130 ? 1.608 14.936 -14.763 1.00 77.31 130 LEU A C 1
ATOM 1013 O O . LEU A 1 130 ? 1.029 15.966 -15.114 1.00 77.31 130 LEU A O 1
ATOM 1017 N N . THR A 1 131 ? 1.294 13.742 -15.271 1.00 73.25 131 THR A N 1
ATOM 1018 C CA . THR A 1 131 ? 0.409 13.582 -16.443 1.00 73.25 131 THR A CA 1
ATOM 1019 C C . THR A 1 131 ? -0.811 12.701 -16.207 1.00 73.25 131 THR A C 1
ATOM 1021 O O . THR A 1 131 ? -1.748 12.745 -17.007 1.00 73.25 131 THR A O 1
ATOM 1024 N N . ALA A 1 132 ? -0.839 11.918 -15.128 1.00 68.56 132 ALA A N 1
ATOM 1025 C CA . ALA A 1 132 ? -1.909 10.968 -14.882 1.00 68.56 132 ALA A CA 1
ATOM 1026 C C . ALA A 1 132 ? -3.221 11.677 -14.545 1.00 68.56 132 ALA A C 1
ATOM 1028 O O . ALA A 1 132 ? -3.393 12.288 -13.489 1.00 68.56 132 ALA A O 1
ATOM 1029 N N . VAL A 1 133 ? -4.194 11.509 -15.433 1.00 70.06 133 VAL A N 1
ATOM 1030 C CA . VAL A 1 133 ? -5.604 11.731 -15.129 1.00 70.06 133 VAL A CA 1
ATOM 1031 C C . VAL A 1 133 ? -6.197 10.366 -14.833 1.00 70.06 133 VAL A C 1
ATOM 1033 O O . VAL A 1 133 ? -6.285 9.538 -15.732 1.00 70.06 133 VAL A O 1
ATOM 1036 N N . ILE A 1 134 ? -6.593 10.121 -13.583 1.00 68.19 134 ILE A N 1
ATOM 1037 C CA . ILE A 1 134 ? -7.248 8.868 -13.194 1.00 68.19 134 ILE A CA 1
ATOM 1038 C C . ILE A 1 134 ? -8.747 9.022 -13.493 1.00 68.19 134 ILE A C 1
ATOM 1040 O O . ILE A 1 134 ? -9.434 9.785 -12.801 1.00 68.19 134 ILE A O 1
ATOM 1044 N N . PRO A 1 135 ? -9.279 8.367 -14.544 1.00 60.66 135 PRO A N 1
ATOM 1045 C CA . PRO A 1 135 ? -10.668 8.545 -14.941 1.00 60.66 135 PRO A CA 1
ATOM 1046 C C . PRO A 1 135 ? -11.596 7.989 -13.856 1.00 60.66 135 PRO A C 1
ATOM 1048 O O . PRO A 1 135 ? -11.376 6.899 -13.339 1.00 60.66 135 PRO A O 1
ATOM 1051 N N . GLY A 1 136 ? -12.667 8.712 -13.524 1.00 63.81 136 GLY A N 1
ATOM 1052 C CA . GLY A 1 136 ? -13.684 8.211 -12.591 1.00 63.81 136 GLY A CA 1
ATOM 1053 C C . GLY A 1 136 ? -13.430 8.486 -11.104 1.00 63.81 136 GLY A C 1
ATOM 1054 O O . GLY A 1 136 ? -14.098 7.873 -10.272 1.00 63.81 136 GLY A O 1
ATOM 1055 N N . GLY A 1 137 ? -12.531 9.422 -10.776 1.00 65.31 137 GLY A N 1
ATOM 1056 C CA . GLY A 1 137 ? -12.438 10.044 -9.446 1.00 65.31 137 GLY A CA 1
ATOM 1057 C C . GLY A 1 137 ? -11.677 9.249 -8.380 1.00 65.31 137 GLY A C 1
ATOM 1058 O O . GLY A 1 137 ? -11.597 9.696 -7.239 1.00 65.31 137 GLY A O 1
ATOM 1059 N N . GLY A 1 138 ? -11.095 8.097 -8.721 1.00 75.56 138 GLY A N 1
ATOM 1060 C CA . GLY A 1 138 ? -10.342 7.286 -7.765 1.00 75.56 138 GLY A CA 1
ATOM 1061 C C . GLY A 1 138 ? -10.077 5.861 -8.239 1.00 75.56 138 GLY A C 1
ATOM 1062 O O . GLY A 1 138 ? -10.445 5.488 -9.353 1.00 75.56 138 GLY A O 1
ATOM 1063 N N . ILE A 1 139 ? -9.448 5.062 -7.375 1.00 85.44 139 ILE A N 1
ATOM 1064 C CA . ILE A 1 139 ? -9.278 3.618 -7.583 1.00 85.44 139 ILE A CA 1
ATOM 1065 C C . ILE A 1 139 ? -10.494 2.898 -7.013 1.00 85.44 139 ILE A C 1
ATOM 1067 O O . ILE A 1 139 ? -10.941 3.200 -5.905 1.00 85.44 139 ILE A O 1
ATOM 1071 N N . ILE A 1 140 ? -10.999 1.919 -7.759 1.00 88.75 140 ILE A N 1
ATOM 1072 C CA . ILE A 1 140 ? -12.131 1.097 -7.343 1.00 88.75 140 ILE A CA 1
ATOM 1073 C C . ILE A 1 140 ? -11.633 -0.264 -6.899 1.00 88.75 140 ILE A C 1
ATOM 1075 O O . ILE A 1 140 ? -11.061 -1.014 -7.687 1.00 88.75 140 ILE A O 1
ATOM 1079 N N . VAL A 1 141 ? -11.874 -0.570 -5.630 1.00 89.75 141 VAL A N 1
ATOM 1080 C CA . VAL A 1 141 ? -11.588 -1.872 -5.040 1.00 89.75 141 VAL A CA 1
ATOM 1081 C C . VAL A 1 141 ? -12.908 -2.647 -4.943 1.00 89.75 141 VAL A C 1
ATOM 1083 O O . VAL A 1 141 ? -13.883 -2.107 -4.411 1.00 89.75 141 VAL A O 1
ATOM 1086 N N . PRO A 1 142 ? -12.982 -3.886 -5.463 1.00 90.88 142 PRO A N 1
ATOM 1087 C CA . PRO A 1 142 ? -14.217 -4.664 -5.457 1.00 90.88 142 PRO A CA 1
ATOM 1088 C C . PRO A 1 142 ? -14.805 -4.830 -4.053 1.00 90.88 142 PRO A C 1
ATOM 1090 O O . PRO A 1 142 ? -14.080 -5.068 -3.091 1.00 90.88 142 PRO A O 1
ATOM 1093 N N . HIS A 1 143 ? -16.133 -4.803 -3.938 1.00 90.56 143 HIS A N 1
ATOM 1094 C CA . HIS A 1 143 ? -16.839 -5.055 -2.670 1.00 90.56 143 HIS A CA 1
ATOM 1095 C C . HIS A 1 143 ? -16.572 -6.442 -2.054 1.00 90.56 143 HIS A C 1
ATOM 1097 O O . HIS A 1 143 ? -16.933 -6.688 -0.906 1.00 90.56 143 HIS A O 1
ATOM 1103 N N . THR A 1 144 ? -15.975 -7.363 -2.814 1.00 91.50 144 THR A N 1
ATOM 1104 C CA . THR A 1 144 ? -15.545 -8.685 -2.342 1.00 91.50 144 THR A CA 1
ATOM 1105 C C . THR A 1 144 ? -14.212 -8.656 -1.593 1.00 91.50 144 THR A C 1
ATOM 1107 O O . THR A 1 144 ? -13.786 -9.691 -1.089 1.00 91.50 144 THR A O 1
ATOM 1110 N N . THR A 1 145 ? -13.516 -7.517 -1.563 1.00 91.38 145 THR A N 1
ATOM 1111 C CA . THR A 1 145 ? -12.275 -7.355 -0.804 1.00 91.38 145 THR A CA 1
ATOM 1112 C C . THR A 1 145 ? -12.591 -7.193 0.677 1.00 91.38 145 THR A C 1
ATOM 1114 O O . THR A 1 145 ? -13.204 -6.207 1.085 1.00 91.38 145 THR A O 1
ATOM 1117 N N . ASP A 1 146 ? -12.135 -8.150 1.485 1.00 91.88 146 ASP A N 1
ATOM 1118 C CA . ASP A 1 146 ? -12.233 -8.065 2.940 1.00 91.88 146 ASP A CA 1
ATOM 1119 C C . ASP A 1 146 ? -11.428 -6.869 3.468 1.00 91.88 146 ASP A C 1
ATOM 1121 O O . ASP A 1 146 ? -10.281 -6.648 3.070 1.00 91.88 146 ASP A O 1
ATOM 1125 N N . THR A 1 147 ? -12.016 -6.119 4.399 1.00 94.75 147 THR A N 1
ATOM 1126 C CA . THR A 1 147 ? -11.352 -5.028 5.121 1.00 94.75 147 THR A CA 1
ATOM 1127 C C . THR A 1 147 ? -11.095 -5.413 6.573 1.00 94.75 147 THR A C 1
ATOM 1129 O O . THR A 1 147 ? -11.692 -6.345 7.117 1.00 94.75 147 THR A O 1
ATOM 1132 N N . ILE A 1 148 ? -10.167 -4.705 7.211 1.00 94.94 148 ILE A N 1
ATOM 1133 C CA . ILE A 1 148 ? -9.839 -4.880 8.627 1.00 94.94 148 ILE A CA 1
ATOM 1134 C C . ILE A 1 148 ? -10.111 -3.590 9.399 1.00 94.94 148 ILE A C 1
ATOM 1136 O O . ILE A 1 148 ? -10.153 -2.507 8.820 1.00 94.94 148 ILE A O 1
ATOM 1140 N N . ALA A 1 149 ? -10.275 -3.701 10.716 1.00 96.19 149 ALA A N 1
ATOM 1141 C CA . ALA A 1 149 ? -10.399 -2.555 11.609 1.00 96.19 149 ALA A CA 1
ATOM 1142 C C . ALA A 1 149 ? -9.063 -2.287 12.315 1.00 96.19 149 ALA A C 1
ATOM 1144 O O . ALA A 1 149 ? -8.458 -3.205 12.872 1.00 96.19 149 ALA A O 1
ATOM 1145 N N . LEU A 1 150 ? -8.625 -1.031 12.311 1.00 94.25 150 LEU A N 1
ATOM 1146 C CA . LEU A 1 150 ? -7.476 -0.534 13.058 1.00 94.25 150 LEU A CA 1
ATOM 1147 C C . LEU A 1 150 ? -7.971 0.410 14.154 1.00 94.25 150 LEU A C 1
ATOM 1149 O O . LEU A 1 150 ? -8.652 1.390 13.862 1.00 94.25 150 LEU A O 1
ATOM 1153 N N . SER A 1 151 ? -7.619 0.133 15.406 1.00 94.25 151 SER A N 1
ATOM 1154 C CA . SER A 1 151 ? -7.923 1.025 16.529 1.00 94.25 151 SER A CA 1
ATOM 1155 C C . SER A 1 151 ? -6.733 1.936 16.812 1.00 94.25 151 SER A C 1
ATOM 1157 O O . SER A 1 151 ? -5.625 1.457 17.051 1.00 94.25 151 SER A O 1
ATOM 1159 N N . LEU A 1 152 ? -6.973 3.244 16.808 1.00 90.50 152 LEU A N 1
ATOM 1160 C CA . LEU A 1 152 ? -6.015 4.275 17.190 1.00 90.50 152 LEU A CA 1
ATOM 1161 C C . LEU A 1 152 ? -6.431 4.881 18.529 1.00 90.50 152 LEU A C 1
ATOM 1163 O O . LEU A 1 152 ? -7.555 5.363 18.675 1.00 90.50 152 LEU A O 1
ATOM 1167 N N . SER A 1 153 ? -5.524 4.880 19.501 1.00 92.44 153 SER A N 1
ATOM 1168 C CA . SER A 1 153 ? -5.736 5.573 20.772 1.00 92.44 153 SER A CA 1
ATOM 1169 C C . SER A 1 153 ? -5.536 7.078 20.586 1.00 92.44 153 SER A C 1
ATOM 1171 O O . SER A 1 153 ? -4.504 7.507 20.073 1.00 92.44 153 SER A O 1
ATOM 1173 N N . ASN A 1 154 ? -6.514 7.873 21.013 1.00 88.56 154 ASN A N 1
ATOM 1174 C CA . ASN A 1 154 ? -6.449 9.331 21.011 1.00 88.56 154 ASN A CA 1
ATOM 1175 C C . ASN A 1 154 ? -5.904 9.853 22.354 1.00 88.56 154 ASN A C 1
ATOM 1177 O O . ASN A 1 154 ? -6.045 9.209 23.396 1.00 88.56 154 ASN A O 1
ATOM 1181 N N . ASP A 1 155 ? -5.353 11.069 22.347 1.00 88.81 155 ASP A N 1
ATOM 1182 C CA . ASP A 1 155 ? -4.774 11.714 23.539 1.00 88.81 155 ASP A CA 1
ATOM 1183 C C . ASP A 1 155 ? -5.787 11.961 24.675 1.00 88.81 155 ASP A C 1
ATOM 1185 O O . ASP A 1 155 ? -5.408 12.094 25.838 1.00 88.81 155 ASP A O 1
ATOM 1189 N N . ASP A 1 156 ? -7.082 12.019 24.359 1.00 90.50 156 ASP A N 1
ATOM 1190 C CA . ASP A 1 156 ? -8.174 12.202 25.324 1.00 90.50 156 ASP A CA 1
ATOM 1191 C C . ASP A 1 156 ? -8.653 10.886 25.968 1.00 90.50 156 ASP A C 1
ATOM 1193 O O . ASP A 1 156 ? -9.614 10.881 26.741 1.00 90.50 156 ASP A O 1
ATOM 1197 N N . GLY A 1 157 ? -7.979 9.770 25.671 1.00 89.00 157 GLY A N 1
ATOM 1198 C CA . GLY A 1 157 ? -8.319 8.439 26.169 1.00 89.00 157 GLY A CA 1
ATOM 1199 C C . GLY A 1 157 ? -9.462 7.759 25.413 1.00 89.00 157 GLY A C 1
ATOM 1200 O O . GLY A 1 157 ? -9.903 6.688 25.831 1.00 89.00 157 GLY A O 1
ATOM 1201 N N . THR A 1 158 ? -9.953 8.355 24.323 1.00 91.25 158 THR A N 1
ATOM 1202 C CA . THR A 1 158 ? -10.897 7.702 23.409 1.00 91.25 158 THR A CA 1
ATOM 1203 C C . THR A 1 158 ? -10.165 6.878 22.347 1.00 91.25 158 THR A C 1
ATOM 1205 O O . THR A 1 158 ? -8.956 7.007 22.161 1.00 91.25 158 THR A O 1
ATOM 1208 N N . GLU A 1 159 ? -10.898 6.026 21.632 1.00 93.00 159 GLU A N 1
ATOM 1209 C CA . GLU A 1 159 ? -10.364 5.261 20.503 1.00 93.00 159 GLU A CA 1
ATOM 1210 C C . GLU A 1 159 ? -11.081 5.642 19.206 1.00 93.00 159 GLU A C 1
ATOM 1212 O O . GLU A 1 159 ? -12.314 5.712 19.141 1.00 93.00 159 GLU A O 1
ATOM 1217 N N . THR A 1 160 ? -10.299 5.855 18.152 1.00 94.06 160 THR A N 1
ATOM 1218 C CA . THR A 1 160 ? -10.795 5.991 16.784 1.00 94.06 160 THR A CA 1
ATOM 1219 C C . THR A 1 160 ? -10.629 4.654 16.081 1.00 94.06 160 THR A C 1
ATOM 1221 O O . THR A 1 160 ? -9.524 4.124 16.015 1.00 94.06 160 THR A O 1
ATOM 1224 N N . VAL A 1 161 ? -11.715 4.110 15.535 1.00 96.31 161 VAL A N 1
ATOM 1225 C CA . VAL A 1 161 ? -11.660 2.891 14.725 1.00 96.31 161 VAL A CA 1
ATOM 1226 C C . VAL A 1 161 ? -11.655 3.297 13.260 1.00 96.31 161 VAL A C 1
ATOM 1228 O O . VAL A 1 161 ? -12.581 3.969 12.803 1.00 96.31 161 VAL A O 1
ATOM 1231 N N . LEU A 1 162 ? -10.614 2.895 12.538 1.00 96.81 162 LEU A N 1
ATOM 1232 C CA . LEU A 1 162 ? -10.456 3.106 11.106 1.00 96.81 162 LEU A CA 1
ATOM 1233 C C . LEU A 1 162 ? -10.638 1.789 10.363 1.00 96.81 162 LEU A C 1
ATOM 1235 O O . LEU A 1 162 ? -10.031 0.775 10.706 1.00 96.81 162 LEU A O 1
ATOM 1239 N N . GLU A 1 163 ? -11.429 1.813 9.304 1.00 96.94 163 GLU A N 1
ATOM 1240 C CA . GLU A 1 163 ? -11.381 0.774 8.289 1.00 96.94 163 GLU A CA 1
ATOM 1241 C C . GLU A 1 163 ? -10.049 0.830 7.530 1.00 96.94 163 GLU A C 1
ATOM 1243 O O . GLU A 1 163 ? -9.533 1.909 7.242 1.00 96.94 163 GLU A O 1
ATOM 1248 N N . ALA A 1 164 ? -9.490 -0.326 7.181 1.00 95.88 164 ALA A N 1
ATOM 1249 C CA . ALA A 1 164 ? -8.275 -0.419 6.392 1.00 95.88 164 ALA A CA 1
ATOM 1250 C C . ALA A 1 164 ? -8.344 -1.549 5.367 1.00 95.88 164 ALA A C 1
ATOM 1252 O O . ALA A 1 164 ? -8.905 -2.619 5.618 1.00 95.88 164 ALA A O 1
ATOM 1253 N N . LEU A 1 165 ? -7.712 -1.322 4.218 1.00 94.94 165 LEU A N 1
ATOM 1254 C CA . LEU A 1 165 ? -7.386 -2.400 3.299 1.00 94.94 165 LEU A CA 1
ATOM 1255 C C . LEU A 1 165 ? -6.268 -3.256 3.907 1.00 94.94 165 LEU A C 1
ATOM 1257 O O . LEU A 1 165 ? -5.299 -2.693 4.428 1.00 94.94 165 LEU A O 1
ATOM 1261 N N . PRO A 1 166 ? -6.365 -4.593 3.852 1.00 92.56 166 PRO A N 1
ATOM 1262 C CA . PRO A 1 166 ? -5.299 -5.463 4.322 1.00 92.56 166 PRO A CA 1
ATOM 1263 C C . PRO A 1 166 ? -4.082 -5.380 3.393 1.00 92.56 166 PRO A C 1
ATOM 1265 O O . PRO A 1 166 ? -4.206 -5.087 2.204 1.00 92.56 166 PRO A O 1
ATOM 1268 N N . GLY A 1 167 ? -2.903 -5.709 3.924 1.00 90.88 167 GLY A N 1
ATOM 1269 C CA . GLY A 1 167 ? -1.743 -5.985 3.078 1.00 90.88 167 GLY A CA 1
ATOM 1270 C C . GLY A 1 167 ? -2.001 -7.187 2.158 1.00 90.88 167 GLY A C 1
ATOM 1271 O O . GLY A 1 167 ? -2.728 -8.117 2.513 1.00 90.88 167 GLY A O 1
ATOM 1272 N N . GLY A 1 168 ? -1.382 -7.177 0.982 1.00 90.62 168 GLY A N 1
ATOM 1273 C CA . GLY A 1 168 ? -1.475 -8.223 -0.033 1.00 90.62 168 GLY A CA 1
ATOM 1274 C C . GLY A 1 168 ? -2.310 -7.845 -1.253 1.00 90.62 168 GLY A C 1
ATOM 1275 O O . GLY A 1 168 ? -2.524 -8.692 -2.111 1.00 90.62 168 GLY A O 1
ATOM 1276 N N . LEU A 1 169 ? -2.818 -6.615 -1.334 1.00 90.69 169 LEU A N 1
ATOM 1277 C CA . LEU A 1 169 ? -3.505 -6.136 -2.532 1.00 90.69 169 LEU A CA 1
ATOM 1278 C C . LEU A 1 169 ? -2.493 -5.626 -3.554 1.00 90.69 169 LEU A C 1
ATOM 1280 O O . LEU A 1 169 ? -1.635 -4.811 -3.214 1.00 90.69 169 LEU A O 1
ATOM 1284 N N . THR A 1 170 ? -2.641 -6.077 -4.797 1.00 91.06 170 THR A N 1
ATOM 1285 C CA . THR A 1 170 ? -1.844 -5.600 -5.928 1.00 91.06 170 THR A CA 1
ATOM 1286 C C . THR A 1 170 ? -2.648 -4.590 -6.735 1.00 91.06 170 THR A C 1
ATOM 1288 O O . THR A 1 170 ? -3.797 -4.845 -7.099 1.00 91.06 170 THR A O 1
ATOM 1291 N N . PHE A 1 171 ? -2.033 -3.449 -7.017 1.00 87.56 171 PHE A N 1
ATOM 1292 C CA . PHE A 1 171 ? -2.557 -2.399 -7.873 1.00 87.56 171 PHE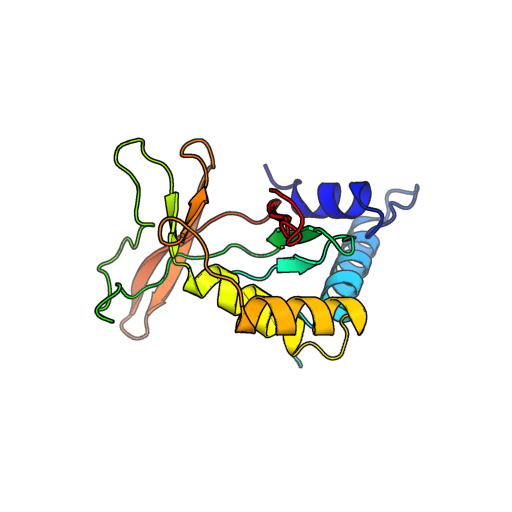 A CA 1
ATOM 1293 C C . PHE A 1 171 ? -1.670 -2.298 -9.105 1.00 87.56 171 PHE A C 1
ATOM 1295 O O . PHE A 1 171 ? -0.482 -2.011 -8.986 1.00 87.56 171 PHE A O 1
ATOM 1302 N N . THR A 1 172 ? -2.257 -2.511 -10.275 1.00 86.25 172 THR A N 1
ATOM 1303 C CA . THR A 1 172 ? -1.554 -2.435 -11.554 1.00 86.25 172 THR A CA 1
ATOM 1304 C C . THR A 1 172 ? -2.022 -1.207 -12.319 1.00 86.25 172 THR A C 1
ATOM 1306 O O . THR A 1 172 ? -3.222 -0.989 -12.495 1.00 86.25 172 THR A O 1
ATOM 1309 N N . LEU A 1 173 ? -1.066 -0.386 -12.740 1.00 81.06 173 LEU A N 1
ATOM 1310 C CA . LEU A 1 173 ? -1.278 0.789 -13.569 1.00 81.06 173 LEU A CA 1
ATOM 1311 C C . LEU A 1 173 ? -0.789 0.481 -14.975 1.00 81.06 173 LEU A C 1
ATOM 1313 O O . LEU A 1 173 ? 0.407 0.299 -15.176 1.00 81.06 173 LEU A O 1
ATOM 1317 N N . GLU A 1 174 ? -1.706 0.463 -15.932 1.00 80.69 174 GLU A N 1
ATOM 1318 C CA . GLU A 1 174 ? -1.384 0.317 -17.349 1.00 80.69 174 GLU A CA 1
ATOM 1319 C C . GLU A 1 174 ? -1.282 1.703 -17.997 1.00 80.69 174 GLU A C 1
ATOM 1321 O O . GLU A 1 174 ? -2.209 2.520 -17.930 1.00 80.69 174 GLU A O 1
ATOM 1326 N N . PHE A 1 175 ? -0.149 1.984 -18.635 1.00 73.81 175 PHE A N 1
ATOM 1327 C CA . PHE A 1 175 ? 0.079 3.215 -19.376 1.00 73.81 175 PHE A CA 1
ATOM 1328 C C . PHE A 1 175 ? -0.337 3.005 -20.827 1.00 73.81 175 PHE A C 1
ATOM 1330 O O . PHE A 1 175 ? 0.400 2.446 -21.635 1.00 73.81 175 PHE A O 1
ATOM 1337 N N . LEU A 1 176 ? -1.532 3.482 -21.175 1.00 66.12 176 LEU A N 1
ATOM 1338 C CA . LEU A 1 176 ? -1.974 3.496 -22.565 1.00 66.12 176 LEU A CA 1
ATOM 1339 C C . LEU A 1 176 ? -1.083 4.463 -23.358 1.00 66.12 176 LEU A C 1
ATOM 1341 O O . LEU A 1 176 ? -1.180 5.686 -23.219 1.00 66.12 176 LEU A O 1
ATOM 1345 N N . GLY A 1 177 ? -0.188 3.902 -24.173 1.00 57.22 177 GLY A N 1
ATOM 1346 C CA . GLY A 1 177 ? 0.590 4.656 -25.147 1.00 57.22 177 GLY A CA 1
ATOM 1347 C C . GLY A 1 177 ? -0.325 5.443 -26.089 1.00 57.22 177 GLY A C 1
ATOM 1348 O O . GLY A 1 177 ? -1.464 5.061 -26.352 1.00 57.22 177 GLY A O 1
ATOM 1349 N N . LYS A 1 178 ? 0.181 6.556 -26.622 1.00 49.00 178 LYS A N 1
ATOM 1350 C CA . LYS A 1 178 ? -0.558 7.483 -27.499 1.00 49.00 178 LYS A CA 1
ATOM 1351 C C . LYS A 1 178 ? -0.986 6.909 -28.865 1.00 49.00 178 LYS A C 1
ATOM 1353 O O . LYS A 1 178 ? -1.503 7.671 -29.673 1.00 49.00 178 LYS A O 1
ATOM 1358 N N . ASP A 1 179 ? -0.806 5.612 -29.105 1.00 47.03 179 ASP A N 1
ATOM 1359 C CA . ASP A 1 179 ? -1.041 4.959 -30.399 1.00 47.03 179 ASP A CA 1
ATOM 1360 C C . ASP A 1 179 ? -2.341 4.129 -30.445 1.00 47.03 179 ASP A C 1
ATOM 1362 O O . ASP A 1 179 ? -2.522 3.299 -31.332 1.00 47.03 179 ASP A O 1
ATOM 1366 N N . ALA A 1 180 ? -3.269 4.345 -29.508 1.00 42.34 180 ALA A N 1
ATOM 1367 C CA . ALA A 1 180 ? -4.620 3.788 -29.575 1.00 42.34 180 ALA A CA 1
ATOM 1368 C C . ALA A 1 180 ? -5.576 4.737 -30.329 1.00 42.34 180 ALA A C 1
ATOM 1370 O O . ALA A 1 180 ? -6.485 5.297 -29.722 1.00 42.34 180 ALA A O 1
ATOM 1371 N N . ASP A 1 181 ? -5.345 4.915 -31.632 1.00 39.56 181 ASP A N 1
ATOM 1372 C CA . ASP A 1 181 ? -6.301 5.476 -32.608 1.00 39.56 181 ASP A CA 1
ATOM 1373 C C . ASP A 1 181 ? -6.260 4.672 -33.923 1.00 39.56 181 ASP A C 1
ATOM 1375 O O . ASP A 1 181 ? -5.154 4.483 -34.484 1.00 39.56 181 ASP A O 1
#